Protein AF-A0A929XC55-F1 (afdb_monomer)

Secondary structure (DSSP, 8-state):
-EEETTEEE---HHHHHHHHHHHHHHHHHH-GGG--EEE-TTS-HHHHHH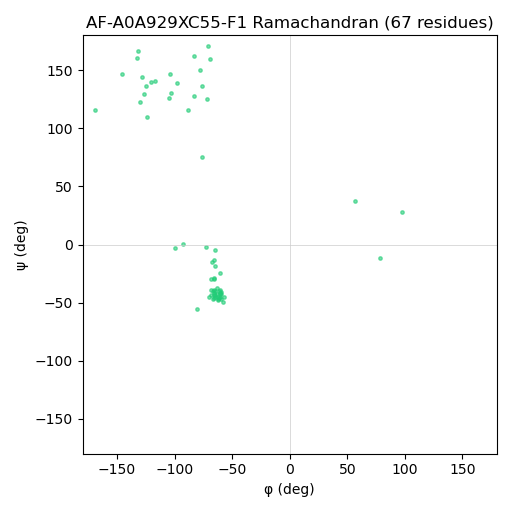HHHHHHHHT---EEETT--

Mean predicted aligned error: 2.97 Å

Nearest PDB structures (foldseek):
  1fuk-assembly1_A  TM=5.211E-01  e=6.019E+00  Saccharomyces cerevisiae
  8kca-assembly2_B  TM=4.708E-01  e=8.439E+00  Homo sapiens

Solvent-accessible surface area (backbone atoms only — not comparable to full-atom values): 4215 Å² total; per-residue (Å²): 110,46,78,56,94,88,40,80,39,87,66,56,71,67,59,52,51,53,58,50,49,54,52,53,49,56,40,42,76,75,43,25,69,79,49,75,47,77,53,56,90,83,52,53,74,67,55,52,49,50,55,57,52,46,38,54,74,61,58,25,84,44,65,49,49,76,86,68,128

Sequence (69 aa):
MKKVGGKWQRISMAQALDEIGAKLKAYREKNPEQVMFLGSAKDSNEQSYYISKFSAMFGTNNLDHQARI

Radius of gyration: 14.18 Å; Cα contacts (8 Å, |Δi|>4): 61; chains: 1; bounding box: 35×25×30 Å

Foldseek 3Di:
DDQDPNDDDDDDPVVVCVVVVVVLVVCLVVPLQVDAAEDEPPDDPVRVVVSCVVSVVSPYPRYYYPPDD

pLDDT: mean 95.69, std 5.66, range [53.03, 98.5]

Structure (mmCIF, N/CA/C/O backbone):
data_AF-A0A929XC55-F1
#
_entry.id   AF-A0A929XC55-F1
#
loop_
_atom_site.group_PDB
_atom_site.id
_atom_site.type_symbol
_atom_site.label_atom_id
_atom_site.label_alt_id
_atom_site.label_comp_id
_atom_site.label_asym_id
_atom_site.label_entity_id
_atom_site.label_seq_id
_atom_site.pdbx_PDB_ins_code
_atom_site.Cartn_x
_atom_site.Cartn_y
_atom_site.Cartn_z
_atom_site.occupancy
_atom_site.B_iso_or_equiv
_atom_site.auth_seq_id
_atom_site.auth_comp_id
_atom_site.auth_asym_id
_atom_site.auth_atom_id
_atom_site.pdbx_PDB_model_num
ATOM 1 N N . MET A 1 1 ? -5.584 5.203 12.620 1.00 95.38 1 MET A N 1
ATOM 2 C CA . MET A 1 1 ? -6.830 5.979 12.844 1.00 95.38 1 MET A CA 1
ATOM 3 C C . MET A 1 1 ? -7.721 5.822 11.620 1.00 95.38 1 MET A C 1
ATOM 5 O O . MET A 1 1 ? -7.185 5.644 10.535 1.00 95.38 1 MET A O 1
ATOM 9 N N . LYS A 1 2 ? -9.044 5.916 11.769 1.00 97.25 2 LYS A N 1
ATOM 10 C CA . LYS A 1 2 ? -10.026 5.890 10.672 1.00 97.25 2 LYS A CA 1
ATOM 11 C C . LYS A 1 2 ? -10.909 7.132 10.745 1.00 97.25 2 LYS A C 1
ATOM 13 O O . LYS A 1 2 ? -11.325 7.510 11.836 1.00 97.25 2 LYS A O 1
ATOM 18 N N . LYS A 1 3 ? -11.184 7.778 9.610 1.00 96.62 3 LYS A N 1
ATOM 19 C CA . LYS A 1 3 ? -12.075 8.946 9.551 1.00 96.62 3 LYS A CA 1
ATOM 20 C C . LYS A 1 3 ? -13.517 8.471 9.358 1.00 96.62 3 LYS A C 1
ATOM 22 O O . LYS A 1 3 ? -13.826 7.867 8.336 1.00 96.62 3 LYS A O 1
ATOM 27 N N . VAL A 1 4 ? -14.386 8.728 10.333 1.00 96.56 4 VAL A N 1
ATOM 28 C CA . VAL A 1 4 ? -15.812 8.356 10.325 1.00 96.56 4 VAL A CA 1
ATOM 29 C C . VAL A 1 4 ? -16.622 9.593 10.695 1.00 96.56 4 VAL A C 1
ATOM 31 O O . VAL A 1 4 ? -16.366 10.212 11.726 1.00 96.56 4 VAL A O 1
ATOM 34 N N . GLY A 1 5 ? -17.553 10.004 9.827 1.00 96.06 5 GLY A N 1
ATOM 35 C CA . GLY A 1 5 ? -18.348 11.221 10.046 1.00 96.06 5 GLY A CA 1
ATOM 36 C C . GLY A 1 5 ? -17.486 12.477 10.233 1.00 96.06 5 GLY A C 1
ATOM 37 O O . GLY A 1 5 ? -17.752 13.299 11.102 1.00 96.06 5 GLY A O 1
ATOM 38 N N . GLY A 1 6 ? -16.376 12.576 9.495 1.00 97.25 6 GLY A N 1
ATOM 39 C CA . GLY A 1 6 ? -15.436 13.697 9.593 1.00 97.25 6 GLY A CA 1
ATOM 40 C C . GLY A 1 6 ? -14.471 13.653 10.785 1.00 97.25 6 GLY A C 1
ATOM 41 O O . GLY A 1 6 ? -13.489 14.392 10.769 1.00 97.25 6 GLY A O 1
ATOM 42 N N . LYS A 1 7 ? -14.677 12.769 11.769 1.00 97.62 7 LYS A N 1
ATOM 43 C CA . LYS A 1 7 ? -13.838 12.660 12.974 1.00 97.62 7 LYS A CA 1
ATOM 44 C C . LYS A 1 7 ? -12.899 11.457 12.908 1.00 97.62 7 LYS A C 1
ATOM 46 O O . LYS A 1 7 ? -13.241 10.417 12.348 1.00 97.62 7 LYS A O 1
ATOM 51 N N . TRP A 1 8 ? -11.712 11.593 13.494 1.00 97.94 8 TRP A N 1
ATOM 52 C CA . TRP A 1 8 ? -10.738 10.507 13.587 1.00 97.94 8 TRP A CA 1
ATOM 53 C C . TRP A 1 8 ? -11.037 9.601 14.778 1.00 97.94 8 TRP A C 1
ATOM 55 O O . TRP A 1 8 ? -11.139 10.066 15.908 1.00 97.94 8 TRP A O 1
ATOM 65 N N . GLN A 1 9 ? -11.124 8.301 14.522 1.00 97.88 9 GLN A N 1
ATOM 66 C CA . GLN A 1 9 ? -11.335 7.268 15.529 1.00 97.88 9 GLN A CA 1
ATOM 67 C C . GLN A 1 9 ? -10.136 6.321 15.572 1.00 97.88 9 GLN A C 1
ATOM 69 O O . GLN A 1 9 ? -9.539 5.991 14.537 1.00 97.88 9 GLN A O 1
ATOM 74 N N . ARG A 1 10 ? -9.751 5.900 16.778 1.00 97.88 10 ARG A N 1
ATOM 75 C CA . ARG A 1 10 ? -8.707 4.891 16.960 1.00 97.88 10 ARG A CA 1
ATOM 76 C C . ARG A 1 10 ? -9.288 3.519 16.644 1.00 97.88 10 ARG A C 1
ATOM 78 O O . ARG A 1 10 ? -10.401 3.214 17.044 1.00 97.88 10 ARG A O 1
ATOM 85 N N . ILE A 1 11 ? -8.519 2.722 15.916 1.00 98.00 11 ILE A N 1
ATOM 86 C CA . ILE A 1 11 ? -8.851 1.342 15.558 1.00 98.00 11 ILE A CA 1
ATOM 87 C C . ILE A 1 11 ? -7.633 0.465 15.835 1.00 98.00 11 ILE A C 1
ATOM 89 O O . ILE A 1 11 ? -6.516 0.987 15.952 1.00 98.00 11 ILE A O 1
ATOM 93 N N . SER A 1 12 ? -7.844 -0.844 15.958 1.00 98.31 12 SER A N 1
ATOM 94 C CA . SER A 1 12 ? -6.745 -1.797 16.098 1.00 98.31 12 SER A CA 1
ATOM 95 C C . SER A 1 12 ? -5.952 -1.910 14.793 1.00 98.31 12 SER A C 1
ATOM 97 O O . SER A 1 12 ? -6.445 -1.580 13.711 1.00 98.31 12 SER A O 1
ATOM 99 N N . MET A 1 13 ? -4.711 -2.390 14.892 1.00 97.94 13 MET A N 1
ATOM 100 C CA . MET A 1 13 ? -3.891 -2.635 13.705 1.00 97.94 13 MET A CA 1
ATOM 101 C C . MET A 1 13 ? -4.494 -3.735 12.822 1.00 97.94 13 MET A C 1
ATOM 103 O O . MET A 1 13 ? -4.535 -3.576 11.608 1.00 97.94 13 MET A O 1
ATOM 107 N N . ALA A 1 14 ? -5.027 -4.802 13.429 1.00 98.38 14 ALA A N 1
ATOM 108 C CA . ALA A 1 14 ? -5.700 -5.886 12.711 1.00 98.38 14 ALA A CA 1
ATOM 109 C C . ALA A 1 14 ? -6.885 -5.362 11.885 1.00 98.38 14 ALA A C 1
ATOM 111 O O . ALA A 1 14 ? -6.928 -5.565 10.677 1.00 98.38 14 ALA A O 1
ATOM 112 N N . GLN A 1 15 ? -7.764 -4.563 12.501 1.00 98.25 15 GLN A N 1
ATOM 113 C CA . GLN A 1 15 ? -8.894 -3.961 11.794 1.00 98.25 15 GLN A CA 1
ATOM 114 C C . GLN A 1 15 ? -8.435 -3.065 10.635 1.00 98.25 15 GLN A C 1
ATOM 116 O O . GLN A 1 15 ? -9.037 -3.079 9.564 1.00 98.25 15 GLN A O 1
ATOM 121 N N . ALA A 1 16 ? -7.376 -2.272 10.834 1.00 98.25 16 ALA A N 1
ATOM 122 C CA . ALA A 1 16 ? -6.847 -1.416 9.776 1.00 98.25 16 ALA A CA 1
ATOM 123 C C . ALA A 1 16 ? -6.347 -2.238 8.578 1.00 98.25 16 ALA A C 1
ATOM 125 O O . ALA A 1 16 ? -6.657 -1.897 7.437 1.00 98.25 16 ALA A O 1
ATOM 126 N N . LEU A 1 17 ? -5.601 -3.314 8.841 1.00 98.06 17 LEU A N 1
ATOM 127 C C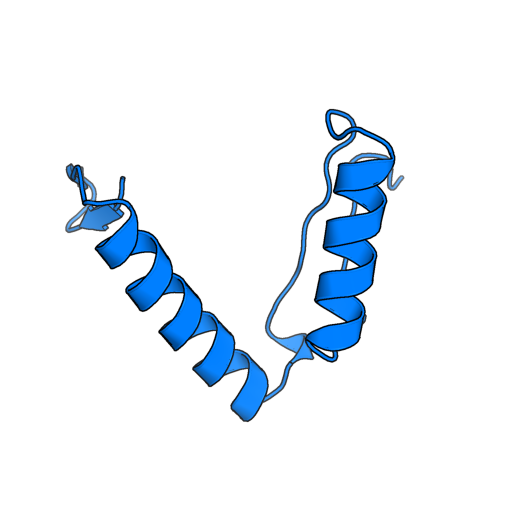A . LEU A 1 17 ? -5.061 -4.197 7.809 1.00 98.06 17 LEU A CA 1
ATOM 128 C C . LEU A 1 17 ? -6.169 -4.926 7.041 1.00 98.06 17 LEU A C 1
ATOM 130 O O . LEU A 1 17 ? -6.136 -4.922 5.811 1.00 98.06 17 LEU A O 1
ATOM 134 N N . ASP A 1 18 ? -7.170 -5.466 7.738 1.00 98.50 18 ASP A N 1
ATOM 135 C CA . ASP A 1 18 ? -8.294 -6.173 7.111 1.00 98.50 18 ASP A CA 1
ATOM 136 C C . ASP A 1 18 ? -9.105 -5.241 6.199 1.00 98.50 18 ASP A C 1
ATOM 138 O O . ASP A 1 18 ? -9.372 -5.560 5.036 1.00 98.50 18 ASP A O 1
ATOM 142 N N . GLU A 1 19 ? -9.454 -4.047 6.691 1.00 98.19 19 GLU A N 1
ATOM 1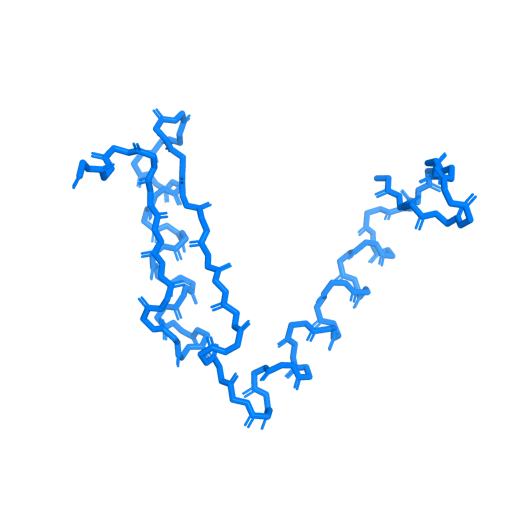43 C CA . GLU A 1 19 ? -10.249 -3.084 5.923 1.00 98.19 19 GLU A CA 1
ATOM 144 C C . GLU A 1 19 ? -9.493 -2.531 4.701 1.00 98.19 19 GLU A C 1
ATOM 146 O O . GLU A 1 19 ? -10.089 -2.356 3.632 1.00 98.19 19 GLU A O 1
ATOM 151 N N . ILE A 1 20 ? -8.193 -2.240 4.835 1.00 97.62 20 ILE A N 1
ATOM 152 C CA . ILE A 1 20 ? -7.362 -1.751 3.722 1.00 97.62 20 ILE A CA 1
ATOM 153 C C . ILE A 1 20 ? -7.138 -2.871 2.701 1.00 97.62 20 ILE A C 1
ATOM 155 O O . ILE A 1 20 ? -7.307 -2.641 1.501 1.00 97.62 20 ILE A O 1
ATOM 159 N N . GLY A 1 21 ? -6.817 -4.083 3.162 1.00 97.75 21 GLY A N 1
ATOM 160 C CA . GLY A 1 21 ? -6.584 -5.246 2.308 1.00 97.75 21 GLY A CA 1
ATOM 161 C C . GLY A 1 21 ? -7.811 -5.613 1.476 1.00 97.75 21 GLY A C 1
ATOM 162 O O . GLY A 1 21 ? -7.693 -5.801 0.264 1.00 97.75 21 GLY A O 1
ATOM 163 N N . ALA A 1 22 ? -9.001 -5.625 2.086 1.00 98.44 22 ALA A N 1
ATOM 164 C CA . ALA A 1 22 ? -10.254 -5.885 1.377 1.00 98.44 22 ALA A CA 1
ATOM 165 C C . ALA A 1 22 ? -10.520 -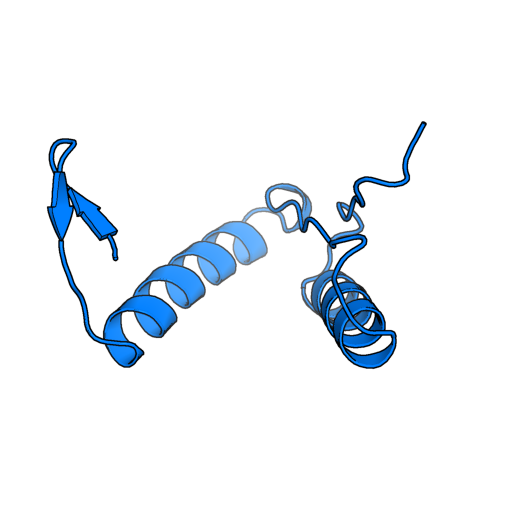4.855 0.264 1.00 98.44 22 ALA A C 1
ATOM 167 O O . ALA A 1 22 ? -10.899 -5.226 -0.848 1.00 98.44 22 ALA A O 1
ATOM 168 N N . LYS A 1 23 ? -10.271 -3.563 0.527 1.00 97.69 23 LYS A N 1
ATOM 169 C CA . LYS A 1 23 ? -10.431 -2.501 -0.483 1.00 97.69 23 LYS A CA 1
ATOM 170 C C . LYS A 1 23 ? -9.422 -2.619 -1.619 1.00 97.69 23 LYS A C 1
ATOM 172 O O . LYS A 1 23 ? -9.810 -2.543 -2.781 1.00 97.69 23 LYS A O 1
ATOM 177 N N . LEU A 1 24 ? -8.146 -2.819 -1.292 1.00 97.62 24 LEU A N 1
ATOM 178 C CA . LEU A 1 24 ? -7.092 -2.996 -2.291 1.00 97.62 24 LEU A CA 1
ATOM 179 C C . LEU A 1 24 ? -7.366 -4.215 -3.178 1.00 97.62 24 LEU A C 1
ATOM 181 O O . LEU A 1 24 ? -7.238 -4.116 -4.396 1.00 97.62 24 LEU A O 1
ATOM 185 N N . LYS A 1 25 ? -7.816 -5.332 -2.593 1.00 97.75 25 LYS A N 1
ATOM 186 C CA . LYS A 1 25 ? -8.213 -6.531 -3.342 1.00 97.75 25 LYS A CA 1
ATOM 187 C C . LYS A 1 25 ? -9.361 -6.239 -4.313 1.00 97.75 25 LYS A C 1
ATOM 189 O O . LYS A 1 25 ? -9.252 -6.579 -5.485 1.00 97.75 25 LYS A O 1
ATOM 194 N N . ALA A 1 26 ? -10.405 -5.544 -3.858 1.00 98.12 26 ALA A N 1
ATOM 195 C CA . ALA A 1 26 ? -11.543 -5.191 -4.705 1.00 98.12 26 ALA A CA 1
ATOM 196 C C . ALA A 1 26 ? -11.160 -4.268 -5.880 1.00 98.12 26 ALA A C 1
ATOM 198 O O . ALA A 1 26 ? -11.700 -4.420 -6.974 1.00 98.12 26 ALA A O 1
ATOM 199 N N . TYR A 1 27 ? -10.233 -3.322 -5.684 1.00 97.81 27 TYR A N 1
ATOM 200 C CA . TYR A 1 27 ? -9.715 -2.505 -6.790 1.00 97.81 27 TYR A CA 1
ATOM 201 C C . TYR A 1 27 ? -8.872 -3.330 -7.757 1.00 97.81 27 TYR A C 1
ATOM 203 O O . TYR A 1 27 ? -9.073 -3.238 -8.965 1.00 97.81 27 TYR A O 1
ATOM 211 N N . ARG A 1 28 ? -7.994 -4.192 -7.230 1.00 96.62 28 ARG A N 1
ATOM 212 C CA . ARG A 1 28 ? -7.163 -5.090 -8.038 1.00 96.62 28 ARG A CA 1
ATOM 213 C C . ARG A 1 28 ? -7.993 -5.992 -8.948 1.00 96.62 28 ARG A C 1
ATOM 215 O O . ARG A 1 28 ? -7.659 -6.133 -10.117 1.00 96.62 28 ARG A O 1
ATOM 222 N N . GLU A 1 29 ? -9.062 -6.586 -8.419 1.00 97.12 29 GLU A N 1
ATOM 223 C CA . GLU A 1 29 ? -9.962 -7.471 -9.173 1.00 97.12 29 GLU A CA 1
ATOM 224 C C . GLU A 1 29 ? -10.724 -6.736 -10.285 1.00 97.12 29 GLU A C 1
ATOM 226 O O . GLU A 1 29 ? -11.041 -7.339 -11.305 1.00 97.12 29 GLU A O 1
ATOM 231 N N . LYS A 1 30 ? -11.006 -5.438 -10.109 1.00 97.69 30 LYS A N 1
ATOM 232 C CA . LYS A 1 30 ? -11.674 -4.615 -11.129 1.00 97.69 30 LYS A CA 1
ATOM 233 C C . LYS A 1 30 ? -10.707 -4.135 -12.205 1.00 97.69 30 LYS A C 1
ATOM 235 O O . LYS A 1 30 ? -10.975 -4.306 -13.389 1.00 97.69 30 LYS A O 1
ATOM 240 N N . ASN A 1 31 ? -9.637 -3.467 -11.790 1.00 97.31 31 ASN A N 1
ATOM 241 C CA . ASN A 1 31 ? -8.536 -3.016 -12.630 1.00 97.31 31 ASN A CA 1
ATOM 242 C C . ASN A 1 31 ? -7.403 -2.528 -11.704 1.00 97.31 31 ASN A C 1
ATOM 244 O O . ASN A 1 31 ? -7.598 -1.523 -11.010 1.00 97.31 31 ASN A O 1
ATOM 248 N N . PRO A 1 32 ? -6.223 -3.172 -11.697 1.00 97.12 32 PRO A N 1
ATOM 249 C CA . PRO A 1 32 ? -5.122 -2.794 -10.810 1.00 97.12 32 PRO A CA 1
ATOM 250 C C . PRO A 1 32 ? -4.621 -1.354 -11.016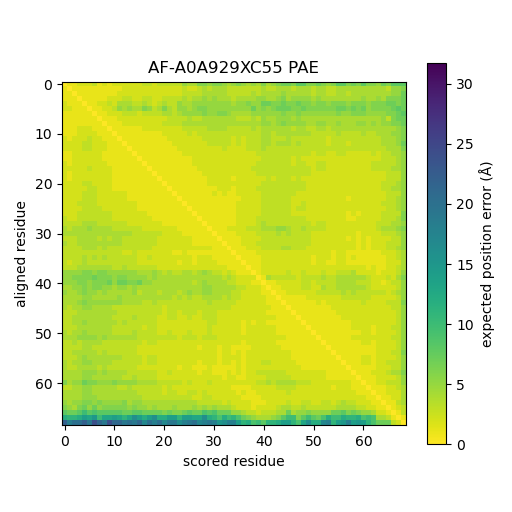 1.00 97.12 32 PRO A C 1
ATOM 252 O O . PRO A 1 32 ? -4.144 -0.748 -10.057 1.00 97.12 32 PRO A O 1
ATOM 255 N N . GLU A 1 33 ? -4.805 -0.764 -12.201 1.00 97.12 33 GLU A N 1
ATOM 256 C CA . GLU A 1 33 ? -4.413 0.626 -12.500 1.00 97.12 33 GLU A CA 1
ATOM 257 C C . GLU A 1 33 ? -5.218 1.677 -11.705 1.00 97.12 33 GLU A C 1
ATOM 259 O O . GLU A 1 33 ? -4.814 2.837 -11.614 1.00 97.12 33 GLU A O 1
ATOM 264 N N . GLN A 1 34 ? -6.334 1.288 -11.068 1.00 96.69 34 GLN A N 1
ATOM 265 C CA . GLN A 1 34 ? -7.099 2.163 -10.163 1.00 96.69 34 GLN A CA 1
ATOM 266 C C . GLN A 1 34 ? -6.348 2.511 -8.872 1.00 96.69 34 GLN A C 1
ATOM 268 O O . GLN A 1 34 ? -6.765 3.414 -8.143 1.00 96.69 34 GLN A O 1
ATOM 273 N N . VAL A 1 35 ? -5.274 1.786 -8.556 1.00 97.56 35 VAL A N 1
ATOM 274 C CA . VAL A 1 35 ? -4.465 2.016 -7.361 1.00 97.56 35 VAL A CA 1
ATOM 275 C C . VAL A 1 35 ? -3.164 2.695 -7.754 1.00 97.56 35 VAL A C 1
ATOM 277 O O . VAL A 1 35 ? -2.417 2.176 -8.577 1.00 97.56 35 VAL A O 1
ATOM 280 N N . MET A 1 36 ? -2.891 3.826 -7.106 1.00 96.25 36 MET A N 1
ATOM 281 C CA . MET A 1 36 ? -1.614 4.525 -7.168 1.00 96.25 36 MET A CA 1
ATOM 282 C C . MET A 1 36 ? -0.824 4.269 -5.887 1.00 96.25 36 MET A C 1
ATOM 284 O O . MET A 1 36 ? -1.341 4.453 -4.780 1.00 96.25 36 MET A O 1
ATOM 288 N N . PHE A 1 37 ? 0.436 3.883 -6.040 1.00 96.19 37 PHE A N 1
ATOM 289 C CA . PHE A 1 37 ? 1.402 3.823 -4.951 1.00 96.19 37 PHE A CA 1
ATOM 290 C C . PHE A 1 37 ? 2.261 5.087 -4.961 1.00 96.19 37 PHE A C 1
ATOM 292 O O . PHE A 1 37 ? 2.653 5.574 -6.017 1.00 96.19 37 PHE A O 1
ATOM 299 N N . LEU A 1 38 ? 2.545 5.630 -3.779 1.00 95.31 38 LEU A N 1
ATOM 300 C CA . LEU A 1 38 ? 3.352 6.836 -3.615 1.00 95.31 38 LEU A CA 1
ATOM 301 C C . LEU A 1 38 ? 4.516 6.517 -2.680 1.00 95.31 38 LEU A C 1
ATOM 303 O O . LEU A 1 38 ? 4.299 6.271 -1.493 1.00 95.31 38 LEU A O 1
ATOM 307 N N . GLY A 1 39 ? 5.724 6.474 -3.236 1.00 93.19 39 GLY A N 1
ATOM 308 C CA . GLY A 1 39 ? 6.969 6.315 -2.486 1.00 93.19 39 GLY A CA 1
ATOM 309 C C . GLY A 1 39 ? 7.468 7.643 -1.927 1.00 93.19 39 GLY A C 1
ATOM 310 O O . GLY A 1 39 ? 7.042 8.713 -2.379 1.00 93.19 39 GLY A O 1
ATOM 311 N N . SER A 1 40 ? 8.367 7.568 -0.943 1.00 94.88 40 SER A N 1
ATOM 312 C CA . SER A 1 40 ? 8.865 8.748 -0.248 1.00 94.88 40 SER A CA 1
ATOM 313 C C . SER A 1 40 ? 10.381 8.961 -0.348 1.00 94.88 40 SER A C 1
ATOM 315 O O . SER A 1 40 ? 11.151 8.053 -0.072 1.00 94.88 40 SER A O 1
ATOM 317 N N . ALA A 1 41 ? 10.828 10.210 -0.526 1.00 93.44 41 ALA A N 1
ATOM 318 C CA . ALA A 1 41 ? 12.227 10.643 -0.400 1.00 93.44 41 ALA A CA 1
ATOM 319 C C . ALA A 1 41 ? 12.785 10.496 1.032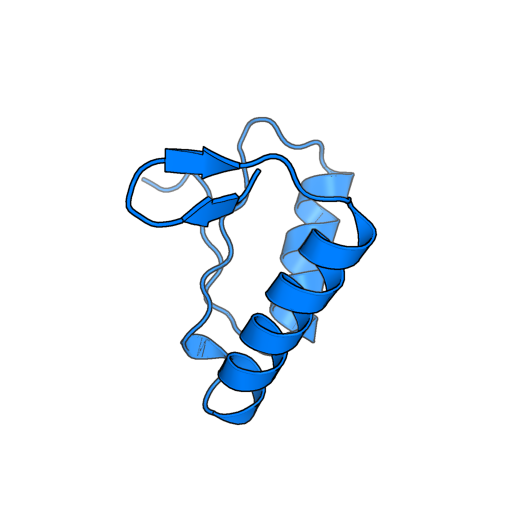 1.00 93.44 41 ALA A C 1
ATOM 321 O O . ALA A 1 41 ? 13.955 10.775 1.284 1.00 93.44 41 ALA A O 1
ATOM 322 N N . LYS A 1 42 ? 11.930 10.100 1.983 1.00 94.44 42 LYS A N 1
ATOM 323 C CA . LYS A 1 42 ? 12.290 9.766 3.366 1.00 94.44 42 LYS A CA 1
ATOM 324 C C . LYS A 1 42 ? 12.416 8.251 3.598 1.00 94.44 42 LYS A C 1
ATOM 326 O O . LYS A 1 42 ? 12.738 7.843 4.712 1.00 94.44 42 LYS A O 1
ATOM 331 N N . ASP A 1 43 ? 12.135 7.431 2.592 1.00 94.06 43 ASP A N 1
ATOM 332 C CA . ASP A 1 43 ? 12.252 5.980 2.695 1.00 94.06 43 ASP A CA 1
ATOM 333 C C . ASP A 1 43 ? 13.723 5.550 2.589 1.00 94.06 43 ASP A C 1
ATOM 335 O O . ASP A 1 43 ? 14.535 6.192 1.919 1.00 94.06 43 ASP A O 1
ATOM 339 N N . SER A 1 44 ? 14.081 4.442 3.242 1.00 96.44 44 SER A N 1
ATOM 340 C CA . SER A 1 44 ? 15.362 3.777 2.979 1.00 96.44 44 SER A CA 1
ATOM 341 C C . SER A 1 44 ? 15.363 3.097 1.603 1.00 96.44 44 SER A C 1
ATOM 343 O O . SER A 1 44 ? 14.318 2.934 0.957 1.00 96.44 44 SER A O 1
ATOM 345 N N . ASN A 1 45 ? 16.534 2.625 1.166 1.00 95.50 45 ASN A N 1
ATOM 346 C CA . ASN A 1 45 ? 16.655 1.865 -0.080 1.00 95.50 45 ASN A CA 1
ATOM 347 C C . ASN A 1 45 ? 15.817 0.575 -0.047 1.00 95.50 45 ASN A C 1
ATOM 349 O O . ASN A 1 45 ? 15.170 0.230 -1.034 1.00 95.50 45 ASN A O 1
ATOM 353 N N . GLU A 1 46 ? 15.772 -0.121 1.090 1.00 97.25 46 GLU A N 1
ATOM 354 C CA . GLU A 1 46 ? 14.979 -1.340 1.267 1.00 97.25 46 GLU A CA 1
ATOM 355 C C . GLU A 1 46 ? 13.480 -1.047 1.191 1.00 97.25 46 GLU A C 1
ATOM 357 O O . GLU A 1 46 ? 12.743 -1.770 0.524 1.00 97.25 46 GLU A O 1
ATOM 362 N N . GLN A 1 47 ? 13.018 0.028 1.833 1.00 96.19 47 GLN A N 1
ATOM 363 C CA . GLN A 1 47 ? 11.614 0.449 1.782 1.00 96.19 47 GLN A CA 1
ATOM 364 C C . GLN A 1 47 ? 11.194 0.839 0.358 1.00 96.19 47 GLN A C 1
ATOM 366 O O . GLN A 1 47 ? 10.147 0.392 -0.120 1.00 96.19 47 GLN A O 1
ATOM 371 N N . SER A 1 48 ? 12.058 1.571 -0.350 1.00 95.31 48 SER A N 1
ATOM 372 C CA . SER A 1 48 ? 11.875 1.928 -1.764 1.00 95.31 48 SER A CA 1
ATOM 373 C C . SER A 1 48 ? 11.810 0.690 -2.666 1.00 95.31 48 SER A C 1
ATOM 375 O O . SER A 1 48 ? 10.969 0.597 -3.568 1.00 95.31 48 SER A O 1
ATOM 377 N N . TYR A 1 49 ? 12.652 -0.311 -2.397 1.00 95.31 49 TYR A N 1
ATOM 378 C CA . TYR A 1 49 ? 12.591 -1.595 -3.089 1.00 95.31 49 TYR A CA 1
ATOM 379 C C . TYR A 1 49 ? 11.281 -2.339 -2.795 1.00 95.31 49 TYR A C 1
ATOM 381 O O . TYR A 1 49 ? 10.652 -2.858 -3.720 1.00 95.31 49 TYR A O 1
ATOM 389 N N . TYR A 1 50 ? 10.825 -2.361 -1.538 1.00 96.81 50 TYR A N 1
ATOM 390 C CA . TYR A 1 50 ? 9.582 -3.035 -1.162 1.00 96.81 50 TYR A CA 1
ATOM 391 C C . TYR A 1 50 ? 8.356 -2.440 -1.850 1.00 96.81 50 TYR A C 1
ATOM 393 O O . TYR A 1 50 ? 7.560 -3.212 -2.385 1.00 96.81 50 TYR A O 1
ATOM 401 N N . ILE A 1 51 ? 8.195 -1.112 -1.878 1.00 95.88 51 ILE A N 1
ATOM 402 C CA . ILE A 1 51 ? 7.028 -0.492 -2.527 1.00 95.88 51 ILE A CA 1
ATOM 403 C C . ILE A 1 51 ? 7.037 -0.731 -4.042 1.00 95.88 51 ILE A C 1
ATOM 405 O O . ILE A 1 51 ? 6.000 -1.078 -4.604 1.00 95.88 51 ILE A O 1
ATOM 409 N N . SER A 1 52 ? 8.214 -0.661 -4.673 1.00 94.25 52 SER A N 1
ATOM 410 C CA . SER A 1 52 ? 8.388 -0.928 -6.109 1.00 94.25 52 SER A CA 1
ATOM 411 C C . SER A 1 52 ? 8.092 -2.385 -6.463 1.00 94.25 52 SER A C 1
ATOM 413 O O . SER A 1 52 ? 7.420 -2.686 -7.448 1.00 94.25 52 SER A O 1
ATOM 415 N N . LYS A 1 53 ? 8.556 -3.324 -5.632 1.00 96.75 53 LYS A N 1
ATOM 416 C CA . LYS A 1 53 ? 8.253 -4.747 -5.804 1.00 96.75 53 LYS A CA 1
ATOM 417 C C . LYS A 1 53 ? 6.777 -5.037 -5.538 1.00 96.75 53 LYS A C 1
ATOM 419 O O . LYS A 1 53 ? 6.178 -5.856 -6.233 1.00 96.75 53 LYS A O 1
ATOM 424 N N . PHE A 1 54 ? 6.185 -4.386 -4.539 1.00 96.81 54 PHE A N 1
ATOM 425 C CA . PHE A 1 54 ? 4.781 -4.566 -4.194 1.00 96.81 54 PHE A CA 1
ATOM 426 C C . PHE A 1 54 ? 3.850 -4.064 -5.298 1.00 96.81 54 PHE A C 1
ATOM 428 O O . PHE A 1 54 ? 2.946 -4.809 -5.666 1.00 96.81 54 PHE A O 1
ATOM 435 N N . SER A 1 55 ? 4.077 -2.875 -5.867 1.00 96.88 55 SER A N 1
ATOM 436 C CA . SER A 1 55 ? 3.258 -2.349 -6.973 1.00 9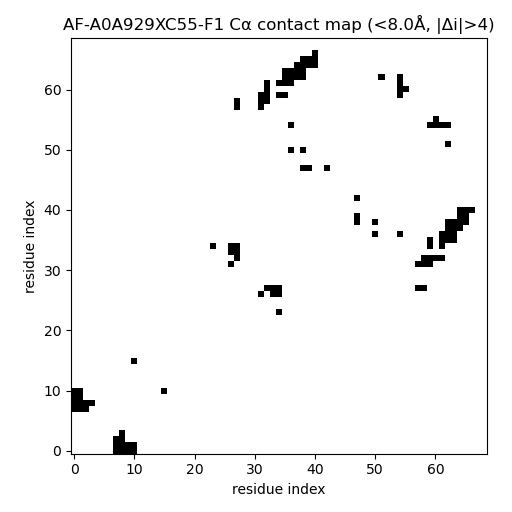6.88 55 SER A CA 1
ATOM 437 C C . SER A 1 55 ? 3.308 -3.263 -8.204 1.00 96.88 55 SER A C 1
ATOM 439 O O . SER A 1 55 ? 2.261 -3.613 -8.756 1.00 96.88 55 SER A O 1
ATOM 441 N N . ALA A 1 56 ? 4.496 -3.771 -8.548 1.00 95.81 56 ALA A N 1
ATOM 442 C CA . ALA A 1 56 ? 4.665 -4.747 -9.623 1.00 95.81 56 ALA A CA 1
ATOM 443 C C . ALA A 1 56 ? 3.893 -6.055 -9.354 1.00 95.81 56 ALA A C 1
ATOM 445 O O . ALA A 1 56 ? 3.169 -6.537 -10.223 1.00 95.81 56 ALA A O 1
ATOM 446 N N . MET A 1 57 ? 3.976 -6.614 -8.137 1.00 96.50 57 MET A N 1
ATOM 447 C CA . MET A 1 57 ? 3.206 -7.813 -7.751 1.00 96.50 57 MET A CA 1
ATOM 448 C C . MET A 1 57 ? 1.697 -7.554 -7.656 1.00 96.50 57 MET A C 1
ATOM 450 O O . MET A 1 57 ? 0.892 -8.466 -7.869 1.00 96.50 57 MET A O 1
ATOM 454 N N . PHE A 1 58 ? 1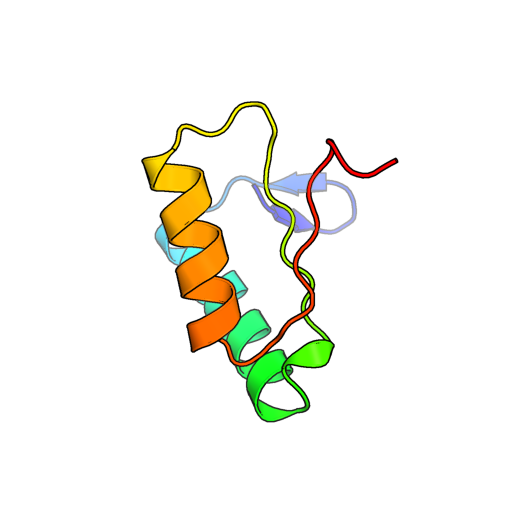.303 -6.327 -7.317 1.00 97.44 58 PHE A N 1
ATOM 455 C CA . PHE A 1 58 ? -0.086 -5.883 -7.318 1.00 97.44 58 PHE A CA 1
ATOM 456 C C . PHE A 1 58 ? -0.654 -5.855 -8.746 1.00 97.44 58 PHE A C 1
ATOM 458 O O . PHE A 1 58 ? -1.841 -6.130 -8.934 1.00 97.44 58 PHE A O 1
ATOM 465 N N . GLY A 1 59 ? 0.208 -5.639 -9.743 1.00 97.12 59 GLY A N 1
ATOM 466 C CA . GLY A 1 59 ? -0.120 -5.672 -11.167 1.00 97.12 59 GLY A CA 1
ATOM 467 C C . GLY A 1 59 ? -0.385 -4.293 -11.762 1.00 97.12 59 GLY A C 1
ATOM 468 O O . GLY A 1 59 ? -1.168 -4.201 -12.700 1.00 97.12 59 GLY A O 1
ATOM 469 N N . THR A 1 60 ? 0.211 -3.238 -11.199 1.00 96.69 60 THR A N 1
ATOM 470 C CA . THR A 1 60 ? 0.068 -1.854 -11.675 1.00 96.69 60 THR A CA 1
ATOM 471 C C . THR A 1 60 ? 1.431 -1.203 -11.872 1.00 96.69 60 THR A C 1
ATOM 473 O O . THR A 1 60 ? 2.349 -1.429 -11.078 1.00 96.69 60 THR A O 1
ATOM 476 N N . ASN A 1 61 ? 1.549 -0.363 -12.900 1.00 94.19 61 ASN A N 1
ATOM 477 C CA . ASN A 1 61 ? 2.711 0.518 -13.082 1.00 94.19 61 ASN A CA 1
ATOM 478 C C . ASN A 1 61 ? 2.501 1.908 -12.460 1.00 94.19 61 ASN A C 1
ATOM 480 O O . ASN A 1 61 ? 3.388 2.758 -12.535 1.00 94.19 61 ASN A O 1
ATOM 484 N N . ASN A 1 62 ? 1.341 2.150 -11.845 1.00 96.06 62 ASN A N 1
ATOM 485 C CA . ASN A 1 62 ? 0.976 3.427 -11.247 1.00 96.06 62 ASN A CA 1
ATOM 486 C C . ASN A 1 62 ? 1.688 3.635 -9.893 1.00 96.06 62 ASN A C 1
ATOM 488 O O . ASN A 1 62 ? 1.114 3.464 -8.814 1.00 96.06 62 ASN A O 1
ATOM 492 N N . LEU A 1 63 ? 2.979 3.953 -9.964 1.00 95.00 63 LEU A N 1
ATOM 493 C CA . LEU A 1 63 ? 3.857 4.275 -8.843 1.00 95.00 63 LEU A CA 1
ATOM 494 C C . LEU A 1 63 ? 4.534 5.622 -9.113 1.00 95.00 63 LEU A C 1
ATOM 496 O O . LEU A 1 63 ? 5.132 5.809 -10.171 1.00 95.00 63 LEU A O 1
ATOM 500 N N . ASP A 1 64 ? 4.473 6.532 -8.144 1.00 95.62 64 ASP A N 1
ATOM 501 C CA . ASP A 1 64 ? 5.145 7.834 -8.215 1.00 95.62 64 ASP A CA 1
ATOM 502 C C . ASP A 1 64 ? 5.934 8.138 -6.929 1.00 95.62 64 ASP A C 1
ATOM 504 O O . ASP A 1 64 ? 5.794 7.452 -5.912 1.00 95.62 64 ASP A O 1
ATOM 508 N N . HIS A 1 65 ? 6.793 9.151 -6.982 1.00 94.50 65 HIS A N 1
ATOM 509 C CA . HIS A 1 65 ? 7.738 9.529 -5.936 1.00 94.50 65 HIS A CA 1
ATOM 510 C C . HIS A 1 65 ? 7.921 11.055 -5.908 1.00 94.50 65 HIS A C 1
ATOM 512 O O . HIS A 1 65 ? 7.915 11.695 -6.958 1.00 94.50 65 HIS A O 1
ATOM 518 N N . GLN A 1 66 ? 8.152 11.673 -4.739 1.00 93.06 66 GLN A N 1
ATOM 519 C CA . GLN A 1 66 ? 8.204 13.150 -4.664 1.00 93.06 66 GLN A CA 1
ATOM 520 C C . GLN A 1 66 ? 9.366 13.778 -5.446 1.00 93.06 66 GLN A C 1
ATOM 522 O O . GLN A 1 66 ? 9.333 14.967 -5.726 1.00 93.06 66 GLN A O 1
ATOM 527 N N . ALA A 1 67 ? 10.402 13.004 -5.777 1.00 88.88 67 ALA A N 1
ATOM 528 C CA . ALA A 1 67 ? 11.535 13.479 -6.577 1.00 88.88 67 ALA A CA 1
ATOM 529 C C . ALA A 1 67 ? 11.202 13.686 -8.068 1.00 88.88 67 ALA A C 1
ATOM 531 O O . ALA A 1 67 ? 12.083 14.081 -8.831 1.00 88.88 67 ALA A O 1
ATOM 532 N N . ARG A 1 68 ? 9.971 13.388 -8.502 1.00 83.06 68 ARG A N 1
ATOM 533 C CA . ARG A 1 68 ? 9.537 13.620 -9.878 1.00 83.06 68 ARG A CA 1
ATOM 534 C C . ARG A 1 68 ? 9.366 15.123 -10.134 1.00 83.06 68 ARG A C 1
ATOM 536 O O . ARG A 1 68 ? 8.654 15.795 -9.393 1.00 83.06 68 ARG A O 1
ATOM 543 N N . ILE A 1 69 ? 10.047 15.619 -11.169 1.00 53.03 69 ILE A N 1
ATOM 544 C CA . ILE A 1 6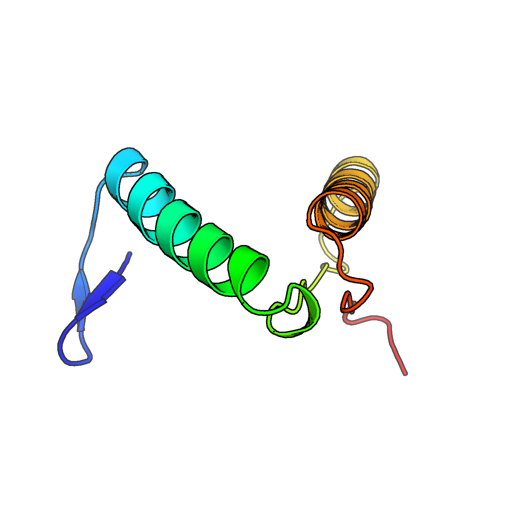9 ? 9.953 16.985 -11.716 1.00 53.03 69 ILE A CA 1
ATOM 545 C C . ILE A 1 69 ? 9.082 16.939 -12.969 1.00 53.03 69 ILE A C 1
ATOM 547 O O . ILE A 1 69 ? 9.237 15.958 -13.735 1.00 53.03 69 ILE A O 1
#